Protein AF-A0A9E4J9G2-F1 (afdb_monomer_lite)

Secondary structure (DSSP, 8-state):
-PPPPPSS----------HHHHHHHHHHTTTTTSEEEEEEE-TTS-EEEEEEE-HHHHTTSPP-TT--GGGHHHHHTTTS-S--------

pLDDT: mean 79.18, std 21.52, range [29.2, 98.38]

Radius of gyration: 18.56 Å; chains: 1; bounding box: 52×39×54 Å

Sequence (90 aa):
MVAARGAGRVAGELYAVESLLLAKLDAFEEHPHVYRRSFIQTLAGDVVQAYLLRPEQARGLPVMASGCWRRRDEAGERHRAVDLPGGHKP

Foldseek 3Di:
DDADDDPAAADDDDDDDDPVVVVVVCVVCVPPPAWDWDWDAHPVGDTDIDTHGHPVVCPPPDDDRVNYPVCVVVVVVVVVPDDDPDDDDD

Structure (mmCIF, N/CA/C/O backbone):
data_AF-A0A9E4J9G2-F1
#
_entry.id   AF-A0A9E4J9G2-F1
#
loop_
_atom_site.group_PDB
_atom_site.id
_atom_site.type_symbol
_atom_site.label_atom_id
_atom_site.label_alt_id
_atom_site.label_comp_id
_atom_site.label_asym_id
_atom_site.label_entity_id
_atom_site.label_seq_id
_atom_site.pdbx_PDB_ins_code
_atom_site.Cartn_x
_atom_site.Cartn_y
_atom_site.Cartn_z
_atom_site.occupancy
_atom_site.B_iso_or_equiv
_atom_site.auth_seq_id
_atom_site.auth_comp_id
_atom_site.auth_asym_id
_atom_site.auth_atom_id
_atom_site.pdbx_PDB_model_num
ATOM 1 N N . MET A 1 1 ? -2.053 -16.972 -4.596 1.00 34.03 1 MET A N 1
ATOM 2 C CA . MET A 1 1 ? -0.778 -16.261 -4.844 1.00 34.03 1 MET A CA 1
ATOM 3 C C . MET A 1 1 ? -0.718 -15.027 -3.945 1.00 34.03 1 MET A C 1
ATOM 5 O O . MET A 1 1 ? -1.676 -14.256 -3.925 1.00 34.03 1 MET A O 1
ATOM 9 N N . VAL A 1 2 ? 0.325 -14.897 -3.123 1.00 36.78 2 VAL A N 1
ATOM 10 C CA . VAL A 1 2 ? 0.514 -13.797 -2.156 1.00 36.78 2 VAL A CA 1
ATOM 11 C C . VAL A 1 2 ? 1.546 -12.842 -2.751 1.00 36.78 2 VAL A C 1
ATOM 13 O O . VAL A 1 2 ? 2.588 -13.300 -3.209 1.00 36.78 2 VAL A O 1
ATOM 16 N N . ALA A 1 3 ? 1.253 -11.541 -2.797 1.00 37.38 3 ALA A N 1
ATOM 17 C CA . ALA A 1 3 ? 2.246 -10.551 -3.202 1.00 37.38 3 ALA A CA 1
ATOM 18 C C . ALA A 1 3 ? 3.384 -10.551 -2.167 1.00 37.38 3 ALA A C 1
ATOM 20 O O . ALA A 1 3 ? 3.123 -10.412 -0.971 1.00 37.38 3 ALA A O 1
ATOM 21 N N . ALA A 1 4 ? 4.632 -10.739 -2.602 1.00 49.59 4 ALA A N 1
ATOM 22 C CA . ALA A 1 4 ? 5.778 -10.594 -1.712 1.00 49.59 4 ALA A CA 1
ATOM 23 C C . ALA A 1 4 ? 5.878 -9.129 -1.259 1.00 49.59 4 ALA A C 1
ATOM 25 O O . ALA A 1 4 ? 5.787 -8.213 -2.079 1.00 49.59 4 ALA A O 1
ATOM 26 N N . ARG A 1 5 ? 6.040 -8.897 0.048 1.00 58.53 5 ARG A N 1
ATOM 27 C CA . ARG A 1 5 ? 6.251 -7.546 0.582 1.00 58.53 5 ARG A CA 1
ATOM 28 C C . ARG A 1 5 ? 7.601 -7.019 0.100 1.00 58.53 5 ARG A C 1
ATOM 30 O O . ARG A 1 5 ? 8.609 -7.713 0.211 1.00 58.53 5 ARG A O 1
ATOM 37 N N . GLY A 1 6 ? 7.624 -5.787 -0.403 1.00 63.50 6 GLY A N 1
ATOM 38 C CA . GLY A 1 6 ? 8.880 -5.067 -0.603 1.00 63.50 6 GLY A CA 1
ATOM 39 C C . GLY A 1 6 ? 9.582 -4.814 0.738 1.00 63.50 6 GLY A C 1
ATOM 40 O O . GLY A 1 6 ? 8.930 -4.747 1.777 1.00 63.50 6 GLY A O 1
ATOM 41 N N . ALA A 1 7 ? 10.906 -4.653 0.716 1.00 68.31 7 ALA A N 1
ATOM 42 C CA . ALA A 1 7 ? 11.707 -4.373 1.916 1.00 68.31 7 ALA A CA 1
ATOM 43 C C . ALA A 1 7 ? 11.736 -2.879 2.312 1.00 68.31 7 ALA A C 1
ATOM 45 O O . ALA A 1 7 ? 12.336 -2.508 3.319 1.00 68.31 7 ALA A O 1
ATOM 46 N N . GLY A 1 8 ? 11.123 -2.012 1.500 1.00 78.88 8 GLY A N 1
ATOM 47 C CA . GLY A 1 8 ? 11.114 -0.565 1.701 1.00 78.88 8 GLY A CA 1
ATOM 48 C C . GLY A 1 8 ? 10.036 -0.076 2.671 1.00 78.88 8 GLY A C 1
ATOM 49 O O . GLY A 1 8 ? 9.155 -0.818 3.103 1.00 78.88 8 GLY A O 1
ATOM 50 N N . ARG A 1 9 ? 10.093 1.220 2.980 1.00 87.06 9 ARG A N 1
ATOM 51 C CA . ARG A 1 9 ? 9.073 1.950 3.744 1.00 87.06 9 ARG A CA 1
ATOM 52 C C . ARG A 1 9 ? 8.434 2.974 2.820 1.00 87.06 9 ARG A C 1
ATOM 54 O O . ARG A 1 9 ? 9.151 3.591 2.044 1.00 87.06 9 ARG A O 1
ATOM 61 N N . VAL A 1 10 ? 7.120 3.155 2.906 1.00 89.81 10 VAL A N 1
ATOM 62 C CA . VAL A 1 10 ? 6.388 4.146 2.106 1.00 89.81 10 VAL A CA 1
ATOM 63 C C . VAL A 1 10 ? 5.775 5.178 3.043 1.00 89.81 10 VAL A C 1
ATOM 65 O O . VAL A 1 10 ? 5.127 4.813 4.022 1.00 89.81 10 VAL A O 1
ATOM 68 N N . ALA A 1 11 ? 5.999 6.458 2.755 1.00 91.06 11 ALA A N 1
ATOM 69 C CA . ALA A 1 11 ? 5.347 7.558 3.448 1.00 91.06 11 ALA A CA 1
ATOM 70 C C . ALA A 1 11 ? 3.958 7.789 2.843 1.00 91.06 11 ALA A C 1
ATOM 72 O O . ALA A 1 11 ? 3.814 7.908 1.624 1.00 91.06 11 ALA A O 1
ATOM 73 N N . GLY A 1 12 ? 2.946 7.870 3.700 1.00 90.25 12 GLY A N 1
ATOM 74 C CA . GLY A 1 12 ? 1.563 8.052 3.289 1.00 90.25 12 GLY A CA 1
ATOM 75 C C . GLY A 1 12 ? 0.690 8.529 4.438 1.00 90.25 12 GLY A C 1
ATOM 76 O O . GLY A 1 12 ? 1.166 8.773 5.545 1.00 90.25 12 GLY A O 1
ATOM 77 N N . GLU A 1 13 ? -0.593 8.653 4.141 1.00 92.69 13 GLU A N 1
ATOM 78 C CA . GLU A 1 13 ? -1.628 9.102 5.064 1.00 92.69 13 GLU A CA 1
ATOM 79 C C . GLU A 1 13 ? -2.680 7.993 5.185 1.00 92.69 13 GLU A C 1
ATOM 81 O O . GLU A 1 13 ? -2.908 7.238 4.235 1.00 92.69 13 GLU A O 1
ATOM 86 N N . LEU A 1 14 ? -3.292 7.870 6.363 1.00 94.81 14 LEU A N 1
ATOM 87 C CA . LEU A 1 14 ? -4.319 6.871 6.644 1.00 94.81 14 LEU A CA 1
ATOM 88 C C . LEU A 1 14 ? -5.669 7.554 6.803 1.00 94.81 14 LEU A C 1
ATOM 90 O O . LEU A 1 14 ? -5.783 8.563 7.494 1.00 94.81 14 LEU A O 1
ATOM 94 N N . TYR A 1 15 ? -6.689 6.955 6.199 1.00 95.56 15 TYR A N 1
ATOM 95 C CA . TYR A 1 15 ? -8.049 7.468 6.209 1.00 95.56 15 TYR A CA 1
ATOM 96 C C . TYR A 1 15 ? -9.016 6.377 6.659 1.00 95.56 15 TYR A C 1
ATOM 98 O O . TYR A 1 15 ? -8.922 5.231 6.214 1.00 95.56 15 TYR A O 1
ATOM 106 N N . ALA A 1 16 ? -9.958 6.741 7.529 1.00 96.94 16 ALA A N 1
ATOM 107 C CA . ALA A 1 16 ? -11.103 5.898 7.840 1.00 96.94 16 ALA A CA 1
ATOM 108 C C . ALA A 1 16 ? -12.121 6.004 6.700 1.00 96.94 16 ALA A C 1
ATOM 110 O O . ALA A 1 16 ? -12.465 7.104 6.267 1.00 96.94 16 ALA A O 1
ATOM 111 N N . VAL A 1 17 ? -12.584 4.859 6.203 1.00 96.44 17 VAL A N 1
ATOM 112 C CA . VAL A 1 17 ? -13.492 4.793 5.058 1.00 96.44 17 VAL A CA 1
ATOM 113 C C . VAL A 1 17 ? -14.643 3.851 5.380 1.00 96.44 17 VAL A C 1
ATOM 115 O O . VAL A 1 17 ? -14.432 2.687 5.716 1.00 96.44 17 VAL A O 1
ATOM 118 N N . GLU A 1 18 ? -15.863 4.361 5.242 1.00 97.75 18 GLU A N 1
ATOM 119 C CA . GLU A 1 18 ? -17.101 3.589 5.370 1.00 97.75 18 GLU A CA 1
ATOM 120 C C . GLU A 1 18 ? -17.202 2.509 4.287 1.00 97.75 18 GLU A C 1
ATOM 122 O O . GLU A 1 18 ? -16.766 2.705 3.149 1.00 97.75 18 GLU A O 1
ATOM 127 N N . SER A 1 19 ? -17.856 1.385 4.591 1.00 97.19 19 SER A N 1
ATOM 128 C CA . SER A 1 19 ? -17.910 0.227 3.683 1.00 97.19 19 SER A CA 1
ATOM 129 C C . SER A 1 19 ? -18.513 0.551 2.310 1.00 97.19 19 SER A C 1
ATOM 131 O O . SER A 1 19 ? -18.051 0.030 1.295 1.00 97.19 19 SER A O 1
ATOM 133 N N . LEU A 1 20 ? -19.502 1.451 2.252 1.00 98.12 20 LEU A N 1
ATOM 134 C CA . LEU A 1 20 ? -20.108 1.875 0.986 1.00 98.12 20 LEU A CA 1
ATOM 135 C C . LEU A 1 20 ? -19.127 2.668 0.113 1.00 98.12 20 LEU A C 1
ATOM 137 O O . LEU A 1 20 ? -19.079 2.472 -1.100 1.00 98.12 20 LEU A O 1
ATOM 141 N N . LEU A 1 21 ? -18.346 3.568 0.716 1.00 98.06 21 LEU A N 1
ATOM 142 C CA . LEU A 1 21 ? -17.323 4.321 -0.007 1.00 98.06 21 LEU A CA 1
ATOM 143 C C . LEU A 1 21 ? -16.177 3.396 -0.427 1.00 98.06 21 LEU A C 1
ATOM 145 O O . LEU A 1 21 ? -15.679 3.501 -1.543 1.00 98.06 21 LEU A O 1
ATOM 149 N N . LEU A 1 22 ? -15.825 2.437 0.424 1.00 98.06 22 LEU A N 1
ATOM 150 C CA . LEU A 1 22 ? -14.794 1.449 0.148 1.00 98.06 22 LEU A CA 1
ATOM 151 C C . LEU A 1 22 ? -15.128 0.579 -1.083 1.00 98.06 22 LEU A C 1
ATOM 153 O O . LEU A 1 22 ? -14.251 0.332 -1.907 1.00 98.06 22 LEU A O 1
ATOM 157 N N . ALA A 1 23 ? -16.395 0.198 -1.269 1.00 97.94 23 ALA A N 1
ATOM 158 C CA . ALA A 1 23 ? -16.853 -0.513 -2.468 1.00 97.94 23 ALA A CA 1
ATOM 159 C C . ALA A 1 23 ? -16.804 0.354 -3.741 1.00 97.94 23 ALA A C 1
ATOM 161 O O . ALA A 1 23 ? -16.498 -0.139 -4.825 1.00 97.94 23 ALA A O 1
ATOM 162 N N . LYS A 1 24 ? -17.072 1.662 -3.626 1.00 98.38 24 LYS A N 1
ATOM 163 C CA . LYS A 1 24 ? -16.908 2.596 -4.755 1.00 98.38 24 LYS A CA 1
ATOM 164 C C . LYS A 1 24 ? -15.438 2.747 -5.140 1.00 98.38 24 LYS A C 1
ATOM 166 O O . LYS A 1 24 ? -15.131 2.798 -6.326 1.00 98.38 24 LYS A O 1
ATOM 171 N N . LEU A 1 25 ? -14.546 2.785 -4.149 1.00 98.19 25 LEU A N 1
ATOM 172 C CA . LEU A 1 25 ? -13.104 2.791 -4.382 1.00 98.19 25 LEU A CA 1
ATOM 173 C C . LEU A 1 25 ? -12.635 1.491 -5.044 1.00 98.19 25 LEU A C 1
ATOM 175 O O . LEU A 1 25 ? -11.821 1.570 -5.952 1.00 98.19 25 LEU A O 1
ATOM 179 N N . ASP A 1 26 ? -13.178 0.324 -4.676 1.00 98.31 26 ASP A N 1
ATOM 180 C CA . ASP A 1 26 ? -12.854 -0.934 -5.373 1.00 98.31 26 ASP A CA 1
ATOM 181 C C . ASP A 1 26 ? -13.157 -0.855 -6.868 1.00 98.31 26 ASP A C 1
ATOM 183 O O . ASP A 1 26 ? -12.330 -1.252 -7.684 1.00 98.31 26 ASP A O 1
ATOM 187 N N . ALA A 1 27 ? -14.332 -0.334 -7.226 1.00 98.00 27 ALA A N 1
ATOM 188 C CA . ALA A 1 27 ? -14.710 -0.172 -8.624 1.00 98.00 27 ALA A CA 1
ATOM 189 C C . ALA A 1 27 ? -13.816 0.852 -9.340 1.00 98.00 27 ALA A C 1
ATOM 191 O O . ALA A 1 27 ? -13.397 0.609 -10.468 1.00 98.00 27 ALA A O 1
ATOM 192 N N . PHE A 1 28 ? -13.507 1.974 -8.682 1.00 97.94 28 PHE A N 1
ATOM 193 C CA . PHE A 1 28 ? -12.663 3.033 -9.240 1.00 97.94 28 PHE A CA 1
ATOM 194 C C . PHE A 1 28 ? -11.213 2.583 -9.472 1.00 97.94 28 PHE A C 1
ATOM 196 O O . PHE A 1 28 ? -10.635 2.892 -10.505 1.00 97.94 28 PHE A O 1
ATOM 203 N N . GLU A 1 29 ? -10.647 1.817 -8.540 1.00 97.44 29 GLU A N 1
ATOM 204 C CA . GLU A 1 29 ? -9.293 1.245 -8.626 1.00 97.44 29 GLU A CA 1
ATOM 205 C C . GLU A 1 29 ? -9.252 -0.056 -9.451 1.00 97.44 29 GLU A C 1
ATOM 207 O O . GLU A 1 29 ? -8.237 -0.756 -9.488 1.00 97.44 29 GLU A O 1
ATOM 212 N N . GLU A 1 30 ? -10.372 -0.431 -10.078 1.00 97.12 30 GLU A N 1
ATOM 213 C CA . GLU A 1 30 ? -10.525 -1.655 -10.866 1.00 97.12 30 GLU A CA 1
ATOM 214 C C . GLU A 1 30 ? -10.065 -2.916 -10.106 1.00 97.12 30 GLU A C 1
ATOM 216 O O . GLU A 1 30 ? -9.422 -3.822 -10.651 1.00 97.12 30 GLU A O 1
ATOM 221 N N . HIS A 1 31 ? -10.374 -2.984 -8.810 1.00 94.88 31 HIS A N 1
ATOM 222 C CA . HIS A 1 31 ? -10.106 -4.144 -7.973 1.00 94.88 31 HIS A CA 1
ATOM 223 C C . HIS A 1 31 ? -10.990 -5.338 -8.383 1.00 94.88 31 HIS A C 1
ATOM 225 O O . HIS A 1 31 ? -12.199 -5.163 -8.527 1.00 94.88 31 HIS A O 1
ATOM 231 N N . PRO A 1 32 ? -10.452 -6.573 -8.521 1.00 94.94 32 PRO A N 1
ATOM 232 C CA . PRO A 1 32 ? -9.060 -7.010 -8.325 1.00 94.94 32 PRO A CA 1
ATOM 233 C C . PRO A 1 32 ? -8.200 -7.071 -9.604 1.00 94.94 32 PRO A C 1
ATOM 235 O O . PRO A 1 32 ? -7.118 -7.670 -9.592 1.00 94.94 32 PRO A O 1
ATOM 238 N N . HIS A 1 33 ? -8.674 -6.511 -10.716 1.00 93.00 33 HIS A N 1
ATOM 239 C CA . HIS A 1 33 ? -8.082 -6.677 -12.043 1.00 93.00 33 HIS A CA 1
ATOM 240 C C . HIS A 1 33 ? -6.859 -5.794 -12.291 1.00 93.00 33 HIS A C 1
ATOM 242 O O . HIS A 1 33 ? -5.883 -6.289 -12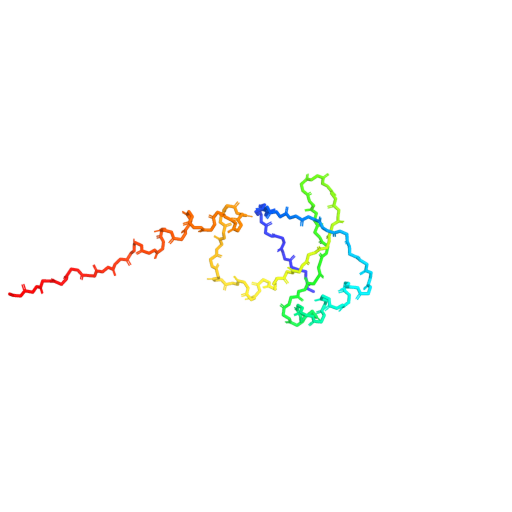.862 1.00 93.00 33 HIS A O 1
ATOM 248 N N . VAL A 1 34 ? -6.849 -4.541 -11.831 1.00 93.25 34 VAL A N 1
ATOM 249 C CA . VAL A 1 34 ? -5.674 -3.656 -11.940 1.00 93.25 34 VAL A CA 1
ATOM 250 C C . VAL A 1 34 ? -4.904 -3.644 -10.629 1.00 93.25 34 VAL A C 1
ATOM 252 O O . VAL A 1 34 ? -3.746 -4.069 -10.609 1.00 93.25 34 VAL A O 1
ATOM 255 N N . TYR A 1 35 ? -5.562 -3.256 -9.536 1.00 95.50 35 TYR A N 1
ATOM 256 C CA . TYR A 1 35 ? -4.990 -3.267 -8.194 1.00 95.50 35 TYR A CA 1
ATOM 257 C C . TYR A 1 35 ? -5.641 -4.321 -7.296 1.00 95.50 35 TYR A C 1
ATOM 259 O O . TYR A 1 35 ? -6.831 -4.626 -7.371 1.00 95.50 35 TYR A O 1
ATOM 267 N N . ARG A 1 36 ? -4.866 -4.870 -6.362 1.00 95.44 36 ARG A N 1
ATOM 268 C CA . ARG A 1 36 ? -5.373 -5.767 -5.323 1.00 95.44 36 ARG A CA 1
ATOM 269 C C . ARG A 1 36 ? -5.404 -5.054 -3.979 1.00 95.44 36 ARG A C 1
ATOM 271 O O . ARG A 1 36 ? -4.344 -4.772 -3.417 1.00 95.44 36 ARG A O 1
ATOM 278 N N . ARG A 1 37 ? -6.598 -4.856 -3.411 1.00 96.38 37 ARG A N 1
ATOM 279 C CA . ARG A 1 37 ? -6.724 -4.442 -2.016 1.00 96.38 37 ARG A CA 1
ATOM 280 C C . ARG A 1 37 ? -6.200 -5.539 -1.097 1.00 96.38 37 ARG A C 1
ATOM 282 O O . ARG A 1 37 ? -6.600 -6.699 -1.198 1.00 96.38 37 ARG A O 1
ATOM 289 N N . SER A 1 38 ? -5.258 -5.174 -0.241 1.00 93.69 38 SER A N 1
ATOM 290 C CA . SER A 1 38 ? -4.554 -6.093 0.647 1.00 93.69 38 SER A CA 1
ATOM 291 C C . SER A 1 38 ? -4.347 -5.453 2.011 1.00 93.69 38 SER A C 1
ATOM 293 O O . SER A 1 38 ? -4.156 -4.241 2.112 1.00 93.69 38 SER A O 1
ATOM 295 N N . PHE A 1 39 ? -4.332 -6.278 3.055 1.00 94.19 39 PHE A N 1
ATOM 296 C CA . PHE A 1 39 ? -3.904 -5.837 4.374 1.00 94.19 39 PHE A CA 1
ATOM 297 C C . PHE A 1 39 ? -2.383 -5.669 4.408 1.00 94.19 39 PHE A C 1
ATOM 299 O O . PHE A 1 39 ? -1.631 -6.580 4.048 1.00 94.19 39 PHE A O 1
ATOM 306 N N . ILE A 1 40 ? -1.935 -4.504 4.862 1.00 91.06 40 ILE A N 1
ATOM 307 C CA . ILE A 1 40 ? -0.536 -4.179 5.117 1.00 91.06 40 ILE A CA 1
ATOM 308 C C . ILE A 1 40 ? -0.357 -3.770 6.579 1.00 91.06 40 ILE A C 1
ATOM 310 O O . ILE A 1 40 ? -1.323 -3.490 7.279 1.00 91.06 40 ILE A O 1
ATOM 314 N N . GLN A 1 41 ? 0.892 -3.764 7.040 1.00 92.31 41 GLN A N 1
ATOM 315 C CA . GLN A 1 41 ? 1.232 -3.398 8.414 1.00 92.31 41 GLN A CA 1
ATOM 316 C C . GLN A 1 41 ? 2.008 -2.084 8.394 1.00 92.31 41 GLN A C 1
ATOM 318 O O . GLN A 1 41 ? 2.932 -1.949 7.585 1.00 92.31 41 GLN A O 1
ATOM 323 N N . THR A 1 42 ? 1.626 -1.139 9.248 1.00 91.50 42 THR A N 1
ATOM 324 C CA . THR A 1 42 ? 2.326 0.137 9.432 1.00 91.50 42 THR A CA 1
ATOM 325 C C . THR A 1 42 ? 3.560 -0.055 10.318 1.00 91.50 42 THR A C 1
ATOM 327 O O . THR A 1 42 ? 3.720 -1.079 10.982 1.00 91.50 42 THR A O 1
ATOM 330 N N . LEU A 1 43 ? 4.447 0.944 10.368 1.00 89.25 43 LEU A N 1
ATOM 331 C CA . LEU A 1 43 ? 5.596 0.919 11.286 1.00 89.25 43 LEU A CA 1
ATOM 332 C C . LEU A 1 43 ? 5.188 0.994 12.763 1.00 89.25 43 LEU A C 1
ATOM 334 O O . LEU A 1 43 ? 5.946 0.542 13.614 1.00 89.25 43 LEU A O 1
ATOM 338 N N . ALA A 1 44 ? 4.010 1.552 13.052 1.00 89.62 44 ALA A N 1
ATOM 339 C CA . ALA A 1 44 ? 3.434 1.578 14.394 1.00 89.62 44 ALA A CA 1
ATOM 340 C C . ALA A 1 44 ? 2.793 0.233 14.787 1.00 89.62 44 ALA A C 1
ATOM 342 O O . ALA A 1 44 ? 2.463 0.029 15.949 1.00 89.62 44 ALA A O 1
ATOM 343 N N . GLY A 1 45 ? 2.668 -0.703 13.839 1.00 90.88 45 GLY A N 1
ATOM 344 C CA . GLY A 1 45 ? 2.131 -2.042 14.066 1.00 90.88 45 GLY A 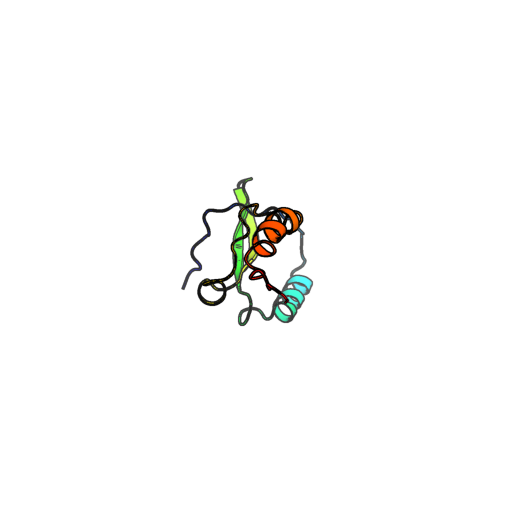CA 1
ATOM 345 C C . GLY A 1 45 ? 0.673 -2.220 13.647 1.00 90.88 45 GLY A C 1
ATOM 346 O O . GLY A 1 45 ? 0.201 -3.355 13.642 1.00 90.88 45 GLY A O 1
ATOM 347 N N . ASP A 1 46 ? -0.015 -1.154 13.238 1.00 93.06 46 ASP A N 1
ATOM 348 C CA . ASP A 1 46 ? -1.412 -1.216 12.805 1.00 93.06 46 ASP A CA 1
ATOM 349 C C . ASP A 1 46 ? -1.574 -2.040 11.529 1.00 93.06 46 ASP A C 1
ATOM 351 O O . ASP A 1 46 ? -0.719 -2.016 10.637 1.00 93.06 46 ASP A O 1
ATOM 355 N N . VAL A 1 47 ? -2.716 -2.715 11.404 1.00 95.06 47 VAL A N 1
ATOM 356 C CA . VAL A 1 47 ? -3.116 -3.405 10.176 1.00 95.06 47 VAL A CA 1
ATOM 357 C C . VAL A 1 47 ? -4.108 -2.529 9.420 1.00 95.06 47 VAL A C 1
ATOM 359 O O . VAL A 1 47 ? -5.203 -2.253 9.900 1.00 95.06 47 VAL A O 1
ATOM 362 N N . VAL A 1 48 ? -3.725 -2.105 8.218 1.00 95.25 48 VAL A N 1
ATOM 363 C CA . VAL A 1 48 ? -4.509 -1.201 7.361 1.00 95.25 48 VAL A CA 1
ATOM 364 C C . VAL A 1 48 ? -4.685 -1.805 5.973 1.00 95.25 48 VAL A C 1
ATOM 366 O O . VAL A 1 48 ? -3.995 -2.757 5.614 1.00 95.25 48 VAL A O 1
ATOM 369 N N . GLN A 1 49 ? -5.605 -1.270 5.173 1.00 96.19 49 GLN A N 1
ATOM 370 C CA . GLN A 1 49 ? -5.820 -1.720 3.795 1.00 96.19 49 GLN A CA 1
ATOM 371 C C . GLN A 1 49 ? -5.155 -0.768 2.800 1.00 96.19 49 GLN A C 1
ATOM 373 O O . GLN A 1 49 ? -5.206 0.446 2.972 1.00 96.19 49 GLN A O 1
ATOM 378 N N . ALA A 1 50 ? -4.558 -1.323 1.747 1.00 95.38 50 ALA A N 1
ATOM 379 C CA . ALA A 1 50 ? -3.984 -0.566 0.637 1.00 95.38 50 ALA A CA 1
ATOM 380 C C . ALA A 1 50 ? -4.209 -1.288 -0.698 1.00 95.38 50 ALA A C 1
ATOM 382 O O . ALA A 1 50 ? -4.290 -2.519 -0.738 1.00 95.38 50 ALA A O 1
ATOM 383 N N . TYR A 1 51 ? -4.275 -0.527 -1.790 1.00 95.50 51 TYR A N 1
ATOM 384 C CA . TYR A 1 51 ? -4.325 -1.047 -3.157 1.00 95.50 51 TYR A CA 1
ATOM 385 C C . TYR A 1 51 ? -2.904 -1.259 -3.681 1.00 95.50 51 TYR A C 1
ATOM 387 O O . TYR A 1 51 ? -2.101 -0.330 -3.724 1.00 95.50 51 TYR A O 1
ATOM 395 N N . LEU A 1 52 ? -2.574 -2.498 -4.043 1.00 93.31 52 LEU A N 1
ATOM 396 C CA . LEU A 1 52 ? -1.233 -2.887 -4.478 1.00 93.31 52 LEU A CA 1
ATOM 397 C C . LEU A 1 52 ? -1.259 -3.382 -5.924 1.00 93.31 52 LEU A C 1
ATOM 399 O O . LEU A 1 52 ? -2.124 -4.180 -6.291 1.00 93.31 52 LEU A O 1
ATOM 403 N N . LEU A 1 53 ? -0.278 -2.963 -6.727 1.00 92.31 53 LEU A N 1
ATOM 404 C CA . LEU A 1 53 ? 0.007 -3.610 -8.009 1.00 92.31 53 LEU A CA 1
ATOM 405 C C . LEU A 1 53 ? 0.467 -5.047 -7.778 1.00 92.31 53 LEU A C 1
ATOM 407 O O . LEU A 1 53 ? 1.120 -5.358 -6.775 1.00 92.31 53 LEU A O 1
ATOM 411 N N . ARG A 1 54 ? 0.179 -5.928 -8.738 1.00 87.56 54 ARG A N 1
ATOM 412 C CA . ARG A 1 54 ? 0.769 -7.265 -8.722 1.00 87.56 54 ARG A CA 1
ATOM 413 C C . ARG A 1 54 ? 2.278 -7.175 -8.992 1.00 87.56 54 ARG A C 1
ATOM 415 O O . ARG A 1 54 ? 2.690 -6.358 -9.822 1.00 87.56 54 ARG A O 1
ATOM 422 N N . PRO A 1 55 ? 3.111 -8.019 -8.355 1.00 84.75 55 PRO A N 1
ATOM 423 C CA . PRO A 1 55 ? 4.558 -8.019 -8.581 1.00 84.75 55 PRO A CA 1
ATOM 424 C C . PRO A 1 55 ? 4.951 -8.131 -10.060 1.00 84.75 55 PRO A C 1
ATOM 426 O O . PRO A 1 55 ? 5.936 -7.538 -10.490 1.00 84.75 55 PRO A O 1
ATOM 429 N N . GLU A 1 56 ? 4.166 -8.857 -10.856 1.00 89.31 56 GLU A N 1
ATOM 430 C CA . GLU A 1 56 ? 4.393 -9.024 -12.290 1.00 89.31 56 GLU A CA 1
ATOM 431 C C . GLU A 1 56 ? 4.200 -7.712 -13.056 1.00 89.31 56 GLU A C 1
ATOM 433 O O . GLU A 1 56 ? 4.984 -7.427 -13.955 1.00 89.31 56 GLU A O 1
ATOM 438 N N . GLN A 1 57 ? 3.213 -6.895 -12.666 1.00 90.12 57 GLN A N 1
ATOM 439 C CA . GLN A 1 57 ? 2.953 -5.582 -13.270 1.00 90.12 57 GLN A CA 1
ATOM 440 C C . GLN A 1 57 ? 4.022 -4.550 -12.891 1.00 90.12 57 GLN A C 1
ATOM 442 O O . GLN A 1 57 ? 4.289 -3.634 -13.660 1.00 90.12 57 GLN A O 1
ATOM 447 N N . ALA A 1 58 ? 4.627 -4.683 -11.708 1.00 88.94 58 ALA A N 1
ATOM 448 C CA . ALA A 1 58 ? 5.639 -3.750 -11.214 1.00 88.94 58 ALA A CA 1
ATOM 449 C C . ALA A 1 58 ? 7.064 -4.058 -11.715 1.00 88.94 58 ALA A C 1
ATOM 451 O O . ALA A 1 58 ? 7.992 -3.281 -11.480 1.00 88.94 58 ALA A O 1
ATOM 452 N N . ARG A 1 59 ? 7.271 -5.201 -12.376 1.00 89.12 59 ARG A N 1
ATOM 453 C CA . ARG A 1 59 ? 8.599 -5.663 -12.790 1.00 89.12 59 ARG A CA 1
ATOM 454 C C . ARG A 1 59 ? 9.223 -4.709 -13.809 1.00 89.12 59 ARG A C 1
ATOM 456 O O . ARG A 1 59 ? 8.621 -4.402 -14.829 1.00 89.12 59 ARG A O 1
ATOM 463 N N . GLY A 1 60 ? 10.459 -4.288 -13.545 1.00 89.00 60 GLY A N 1
ATOM 464 C CA . GLY A 1 60 ? 11.200 -3.378 -14.425 1.00 89.00 60 GLY A CA 1
ATOM 465 C C . GLY A 1 60 ? 10.785 -1.909 -14.309 1.00 89.00 60 GLY A C 1
ATOM 466 O O . GLY A 1 60 ? 11.414 -1.064 -14.938 1.00 89.00 60 GLY A O 1
ATOM 467 N N . LEU A 1 61 ? 9.778 -1.583 -13.487 1.00 87.81 61 LEU A N 1
ATOM 468 C CA . LEU A 1 61 ? 9.442 -0.194 -13.197 1.00 87.81 61 LEU A CA 1
ATOM 469 C C . LEU A 1 61 ? 10.454 0.415 -12.214 1.00 87.81 61 LEU A C 1
ATOM 471 O O . LEU A 1 61 ? 10.949 -0.286 -11.323 1.00 87.81 61 LEU A O 1
ATOM 475 N N . PRO A 1 62 ? 10.746 1.724 -12.328 1.00 87.00 62 PRO A N 1
ATOM 476 C CA . PRO A 1 62 ? 11.620 2.410 -11.389 1.00 87.00 62 PRO A CA 1
ATOM 477 C C . PRO A 1 62 ? 11.128 2.276 -9.947 1.00 87.00 62 PRO A C 1
ATOM 479 O O . PRO A 1 62 ? 9.963 2.539 -9.637 1.00 87.00 62 PRO A O 1
ATOM 482 N N . VAL A 1 63 ? 12.044 1.922 -9.047 1.00 84.75 63 VAL A N 1
ATOM 483 C CA . VAL A 1 63 ? 11.774 1.890 -7.609 1.00 84.75 63 VAL A CA 1
ATOM 484 C C . VAL A 1 63 ? 12.079 3.257 -7.014 1.00 84.75 63 VAL A C 1
ATOM 486 O O . VAL A 1 63 ? 13.177 3.792 -7.156 1.00 84.75 63 VAL A O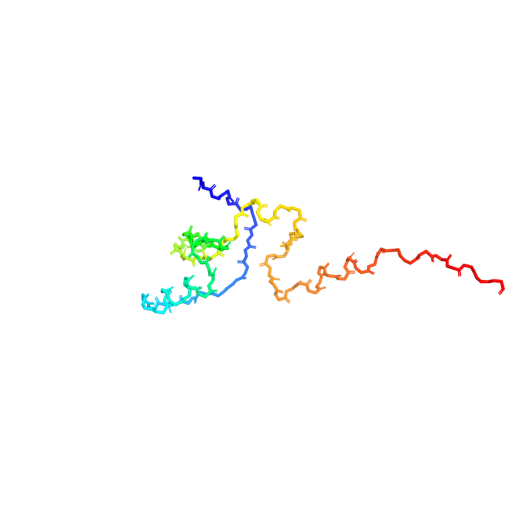 1
ATOM 489 N N . MET A 1 64 ? 11.112 3.816 -6.294 1.00 84.62 64 MET A N 1
ATOM 490 C CA . MET A 1 64 ? 11.308 5.049 -5.545 1.00 84.62 64 MET A CA 1
ATOM 491 C C . MET A 1 64 ? 12.027 4.753 -4.226 1.00 84.62 64 MET A C 1
ATOM 493 O O . MET A 1 64 ? 11.393 4.396 -3.236 1.00 84.62 64 MET A O 1
ATOM 497 N N . ALA A 1 65 ? 13.351 4.920 -4.209 1.00 84.94 65 ALA A N 1
ATOM 498 C CA . ALA A 1 65 ? 14.185 4.613 -3.042 1.00 84.94 65 ALA A CA 1
ATOM 499 C C . ALA A 1 65 ? 13.792 5.400 -1.777 1.00 84.94 65 ALA A C 1
ATOM 501 O O . ALA A 1 65 ? 13.896 4.877 -0.671 1.00 84.94 65 ALA A O 1
ATOM 502 N N . SER A 1 66 ? 13.303 6.635 -1.930 1.00 84.88 66 SER A N 1
ATOM 503 C CA . SER A 1 66 ? 12.858 7.470 -0.806 1.00 84.88 66 SER A CA 1
ATOM 504 C C . SER A 1 66 ? 11.569 6.970 -0.148 1.00 84.88 66 SER A C 1
ATOM 506 O O . SER A 1 66 ? 11.262 7.380 0.970 1.00 84.88 66 SER A O 1
ATOM 508 N N . GLY A 1 67 ? 10.773 6.159 -0.857 1.00 87.88 67 GLY A N 1
ATOM 509 C CA . GLY A 1 67 ? 9.442 5.754 -0.415 1.00 87.88 67 GLY A CA 1
ATOM 510 C C . GLY A 1 67 ? 8.443 6.905 -0.259 1.00 87.88 67 GLY A C 1
ATOM 511 O O . GLY A 1 67 ? 7.349 6.697 0.256 1.00 87.88 67 GLY A O 1
ATOM 512 N N . CYS A 1 68 ? 8.795 8.123 -0.671 1.00 87.56 68 CYS A N 1
ATOM 513 C CA . CYS A 1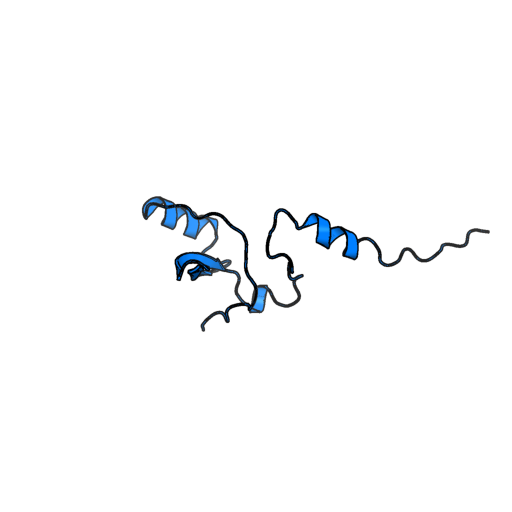 68 ? 7.971 9.310 -0.503 1.00 87.56 68 CYS A CA 1
ATOM 514 C C . CYS A 1 68 ? 7.720 9.944 -1.864 1.00 87.56 68 CYS A C 1
ATOM 516 O O . CYS A 1 68 ? 8.619 10.541 -2.459 1.00 87.56 68 CYS A O 1
ATOM 518 N N . TRP A 1 69 ? 6.479 9.846 -2.342 1.00 86.12 69 TRP A N 1
ATOM 519 C CA . TRP A 1 69 ? 6.110 10.338 -3.669 1.00 86.12 69 TRP A CA 1
ATOM 520 C C . TRP A 1 69 ? 6.301 11.849 -3.824 1.00 86.12 69 TRP A C 1
ATOM 522 O O . TRP A 1 69 ? 6.583 12.307 -4.926 1.00 86.12 69 TRP A O 1
ATOM 532 N N . ARG A 1 70 ? 6.227 12.609 -2.723 1.00 86.31 70 ARG A N 1
ATOM 533 C CA . ARG A 1 70 ? 6.497 14.055 -2.703 1.00 86.31 70 ARG A CA 1
ATOM 534 C C . ARG A 1 70 ? 7.979 14.395 -2.910 1.00 86.31 70 ARG A C 1
ATOM 536 O O . ARG A 1 70 ? 8.289 15.529 -3.230 1.00 86.31 70 ARG A O 1
ATOM 543 N N . ARG A 1 71 ? 8.887 13.424 -2.746 1.00 84.00 71 ARG A N 1
ATOM 544 C CA . ARG A 1 71 ? 10.335 13.552 -3.008 1.00 84.00 71 ARG A CA 1
ATOM 545 C C . ARG A 1 71 ? 10.747 12.901 -4.329 1.00 84.00 71 ARG A C 1
ATOM 547 O O . ARG A 1 71 ? 11.909 12.560 -4.526 1.00 84.00 71 ARG A O 1
ATOM 554 N N . ARG A 1 72 ? 9.785 12.654 -5.224 1.00 67.38 72 ARG A N 1
ATOM 555 C CA . ARG A 1 72 ? 10.038 12.037 -6.534 1.00 67.38 72 ARG A CA 1
ATOM 556 C C . ARG A 1 72 ? 10.998 12.881 -7.381 1.00 67.38 72 ARG A C 1
ATOM 558 O O . ARG A 1 72 ? 11.810 12.302 -8.100 1.00 67.38 72 ARG A O 1
ATOM 565 N N . ASP A 1 73 ? 10.945 14.205 -7.255 1.00 57.94 73 A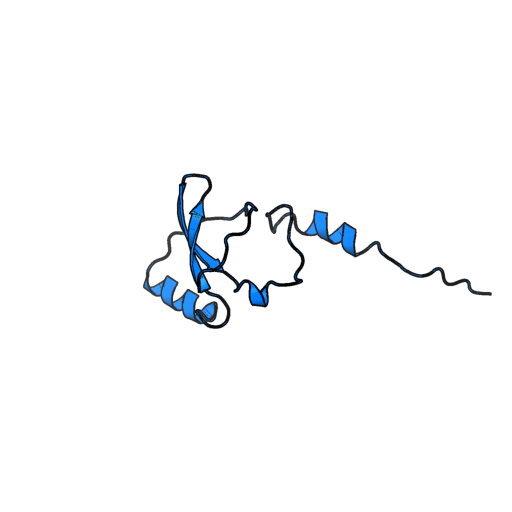SP A N 1
ATOM 566 C CA . ASP A 1 73 ? 11.742 15.128 -8.072 1.00 57.94 73 ASP A CA 1
ATOM 567 C C . ASP A 1 73 ? 13.250 15.038 -7.770 1.00 57.94 73 ASP A C 1
ATOM 569 O O . ASP A 1 73 ? 14.057 15.074 -8.695 1.00 57.94 73 ASP A O 1
ATOM 573 N N . GLU A 1 74 ? 13.633 14.744 -6.521 1.00 53.72 74 GLU A N 1
ATOM 574 C CA . GLU A 1 74 ? 15.033 14.517 -6.110 1.00 53.72 74 GLU A CA 1
ATOM 575 C C . GLU A 1 74 ? 15.656 13.268 -6.774 1.00 53.72 74 GLU A C 1
ATOM 577 O O . GLU A 1 74 ? 16.877 13.142 -6.898 1.00 53.72 74 GLU A O 1
ATOM 582 N N . ALA A 1 75 ? 14.819 12.317 -7.206 1.00 50.44 75 ALA A N 1
ATOM 583 C CA . ALA A 1 75 ? 15.239 11.111 -7.920 1.00 50.44 75 ALA A CA 1
ATOM 584 C C . ALA A 1 75 ? 15.135 11.260 -9.451 1.00 50.44 75 ALA A C 1
ATOM 586 O O . ALA A 1 75 ? 15.903 10.629 -10.180 1.00 50.44 75 ALA A O 1
ATOM 587 N N . GLY A 1 76 ? 14.214 12.101 -9.941 1.00 46.66 76 GLY A N 1
ATOM 588 C CA . GLY A 1 76 ? 13.988 12.361 -11.367 1.00 46.66 76 GLY A CA 1
ATOM 589 C C . GLY A 1 76 ? 15.114 13.143 -12.053 1.00 46.66 76 GLY A C 1
ATOM 590 O O . GLY A 1 76 ? 15.357 12.943 -13.243 1.00 46.66 76 GLY A O 1
ATOM 591 N N . GLU A 1 77 ? 15.863 13.964 -11.312 1.00 44.84 77 GLU A N 1
ATOM 592 C CA . GLU A 1 77 ? 17.033 14.687 -11.841 1.00 44.84 77 GLU A CA 1
ATOM 593 C C . GLU A 1 77 ? 18.193 13.763 -12.235 1.00 44.84 77 GLU A C 1
ATOM 595 O O . GLU A 1 77 ? 18.948 14.080 -13.153 1.00 44.84 77 GLU A O 1
ATOM 600 N N . ARG A 1 78 ? 18.297 12.568 -11.640 1.00 46.19 78 ARG A N 1
ATOM 601 C CA . ARG A 1 78 ? 19.349 11.598 -11.996 1.00 46.19 78 ARG A CA 1
ATOM 602 C C . ARG A 1 78 ? 19.090 10.872 -13.317 1.00 46.19 78 ARG A C 1
ATOM 604 O O . ARG A 1 78 ? 20.022 10.306 -13.871 1.00 46.19 78 ARG A O 1
ATOM 611 N N . HIS A 1 79 ? 17.854 10.879 -13.824 1.00 45.38 79 HIS A N 1
ATOM 612 C CA . HIS A 1 79 ? 17.494 10.183 -15.068 1.00 45.38 79 HIS A CA 1
ATOM 613 C C . HIS A 1 79 ? 17.441 11.105 -16.295 1.00 45.38 79 HIS A C 1
ATOM 615 O O . HIS A 1 79 ? 17.377 10.618 -17.418 1.00 45.38 79 HIS A O 1
ATOM 621 N N . ARG A 1 80 ? 17.478 12.432 -16.103 1.00 42.09 80 ARG A N 1
ATOM 622 C CA . ARG A 1 80 ? 17.528 13.406 -17.210 1.00 42.09 80 ARG A CA 1
ATOM 623 C C . ARG A 1 80 ? 18.960 13.764 -17.636 1.00 42.09 80 ARG A C 1
ATOM 625 O O . ARG A 1 80 ? 19.137 14.435 -18.645 1.00 42.09 80 ARG A O 1
ATOM 632 N N . ALA A 1 81 ? 19.965 13.314 -16.884 1.00 42.66 81 ALA A N 1
ATOM 633 C CA . ALA A 1 81 ? 21.381 13.562 -17.138 1.00 42.66 81 ALA A CA 1
ATOM 634 C C . ALA A 1 81 ? 22.113 12.283 -17.584 1.00 42.66 81 ALA A C 1
ATOM 636 O O . ALA A 1 81 ? 23.067 11.864 -16.937 1.00 42.66 81 ALA A O 1
ATOM 637 N N . VAL A 1 82 ? 21.659 11.650 -18.672 1.00 45.34 82 VAL A N 1
ATOM 638 C CA . VAL A 1 82 ? 22.480 10.712 -19.459 1.00 45.34 82 VAL A CA 1
ATOM 639 C C . VAL A 1 82 ? 22.209 10.949 -20.954 1.00 45.34 82 VAL A C 1
ATOM 641 O O . VAL A 1 82 ? 21.092 10.756 -21.425 1.00 45.34 82 VAL A O 1
ATOM 644 N N . ASP A 1 83 ? 23.269 11.400 -21.634 1.00 44.84 83 ASP A N 1
ATOM 645 C CA . ASP A 1 83 ? 23.568 11.438 -23.076 1.00 44.84 83 ASP A CA 1
ATOM 646 C C . ASP A 1 83 ? 22.733 12.299 -24.047 1.00 44.84 83 ASP A C 1
ATOM 648 O O . ASP A 1 83 ? 21.855 11.826 -24.766 1.00 44.84 83 ASP A O 1
ATOM 652 N N . LEU A 1 84 ? 23.169 13.556 -24.218 1.00 42.78 84 LEU A N 1
ATOM 653 C CA . LEU A 1 84 ? 23.223 14.179 -25.546 1.00 42.78 84 LEU A CA 1
ATOM 654 C C . LEU A 1 84 ? 24.621 13.904 -26.133 1.00 42.78 84 LEU A C 1
ATOM 656 O O . LEU A 1 84 ? 25.600 14.400 -25.569 1.00 42.78 84 LEU A O 1
ATOM 660 N N . PRO A 1 85 ? 24.767 13.150 -27.240 1.00 40.22 85 PRO A N 1
ATOM 661 C CA . PRO A 1 85 ? 26.058 13.021 -27.893 1.00 40.22 85 PRO A CA 1
ATOM 662 C C . PRO A 1 85 ? 26.459 14.375 -28.480 1.00 40.22 85 PRO A C 1
ATOM 664 O O . PRO A 1 85 ? 25.671 15.039 -29.159 1.00 40.22 85 PRO A O 1
ATOM 667 N N . GLY A 1 86 ? 27.698 14.776 -28.189 1.00 50.81 86 GLY A N 1
ATOM 668 C CA . GLY A 1 86 ? 28.328 15.978 -28.713 1.00 50.81 86 GLY A CA 1
ATOM 669 C C . GLY A 1 86 ? 28.238 16.027 -30.235 1.00 50.81 86 GLY A C 1
ATOM 670 O O . GLY A 1 86 ? 28.963 15.332 -30.942 1.00 50.81 86 GLY A O 1
ATOM 671 N N . GLY A 1 87 ? 27.342 16.873 -30.735 1.00 32.97 87 GLY A N 1
ATOM 672 C CA . GLY A 1 87 ? 27.302 17.258 -32.133 1.00 32.97 87 GLY A CA 1
ATOM 673 C C . GLY A 1 87 ? 28.407 18.268 -32.404 1.00 32.97 87 GLY A C 1
ATOM 674 O O . GLY A 1 87 ? 28.238 19.458 -32.151 1.00 32.97 87 GLY A O 1
ATOM 675 N N . HIS A 1 88 ? 29.531 17.792 -32.932 1.00 39.91 88 HIS A N 1
ATOM 676 C CA . HIS A 1 88 ? 30.419 18.630 -33.727 1.00 39.91 88 HIS A CA 1
ATOM 677 C C . HIS A 1 88 ? 29.616 19.155 -34.928 1.00 39.91 88 HIS A C 1
ATOM 679 O O . HIS A 1 88 ? 29.018 18.370 -35.666 1.00 39.91 88 HIS A O 1
ATOM 685 N N . LYS A 1 89 ? 29.575 20.476 -35.109 1.00 29.20 89 LYS A N 1
ATOM 686 C CA . LYS A 1 89 ? 29.148 21.103 -36.362 1.00 29.20 89 LYS A CA 1
ATOM 687 C C . LYS A 1 89 ? 30.383 21.749 -37.009 1.00 29.20 89 LYS A C 1
ATOM 689 O O . LYS A 1 89 ? 31.161 22.337 -36.254 1.00 29.20 89 LYS A O 1
ATOM 694 N N . PRO A 1 90 ? 30.573 21.607 -38.334 1.00 51.88 90 PRO A N 1
ATOM 695 C CA . PRO A 1 90 ? 31.630 22.300 -39.067 1.00 51.88 90 PRO A CA 1
ATOM 6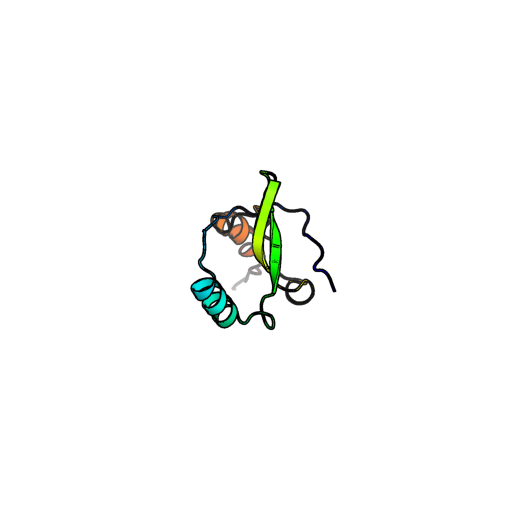96 C C . PRO A 1 90 ? 31.429 23.819 -39.070 1.00 51.88 90 PRO A C 1
ATOM 698 O O . PRO A 1 90 ? 30.265 24.264 -38.907 1.00 51.88 90 PRO A O 1
#